Protein AF-A0A7C7ULC5-F1 (afdb_monomer_lite)

pLDDT: mean 82.66, std 16.76, range [47.84, 98.31]

Sequence (103 aa):
MPTTQISLIREHTETIKPPRALWVTFELGRPLGVPNDAMFQTRVLLAALKLLEAPSGPLIDDFPEDVPAAAEGISALACPLKLACEEAKPVMWKSYVKHSNER

Secondary structure (DSSP, 8-state):
----EEES-HHHHHHH--SEEEE--PPTT-TT-STT-HHHHHHHHHHHHHGGG-SS--EEEE--PPPP-PPS----------------PPPTTTTHHHHSS-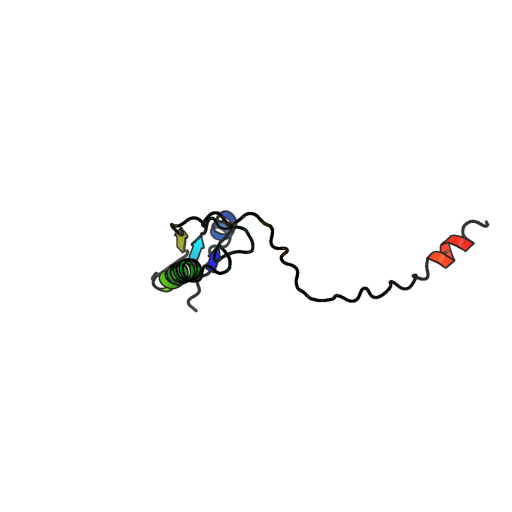-

Structure (mmCIF, N/CA/C/O backbone):
data_AF-A0A7C7ULC5-F1
#
_entry.id   AF-A0A7C7ULC5-F1
#
loop_
_atom_site.group_PDB
_atom_site.id
_atom_site.type_symbol
_atom_site.label_atom_id
_atom_site.label_alt_id
_atom_site.label_comp_id
_atom_site.label_asym_id
_atom_site.label_entity_id
_atom_site.label_seq_id
_atom_site.pdbx_PDB_ins_code
_atom_site.Cartn_x
_atom_site.Cartn_y
_atom_site.Cartn_z
_atom_site.occupancy
_atom_site.B_iso_or_equiv
_atom_site.auth_seq_id
_atom_site.auth_comp_id
_atom_site.auth_asym_id
_atom_site.auth_atom_id
_atom_site.pdbx_PDB_model_num
ATOM 1 N N . MET A 1 1 ? -2.431 13.247 10.964 1.00 60.66 1 MET A N 1
ATOM 2 C CA . MET A 1 1 ? -1.915 13.280 9.578 1.00 60.66 1 MET A CA 1
ATOM 3 C C . MET A 1 1 ? -2.485 12.071 8.845 1.00 60.66 1 MET A C 1
ATOM 5 O O . MET A 1 1 ? -2.357 10.983 9.399 1.00 60.66 1 MET A O 1
ATOM 9 N N . PRO A 1 2 ? -3.196 12.222 7.712 1.00 79.06 2 PRO A N 1
ATOM 10 C CA . PRO A 1 2 ? -3.739 11.077 6.987 1.00 79.06 2 PRO A CA 1
ATOM 11 C C . PRO A 1 2 ? -2.613 10.333 6.261 1.00 79.06 2 PRO A C 1
ATOM 13 O O . PRO A 1 2 ? -1.855 10.938 5.509 1.00 79.06 2 PRO A O 1
ATOM 16 N N . THR A 1 3 ? -2.484 9.034 6.517 1.00 92.50 3 THR A N 1
ATOM 17 C CA . THR A 1 3 ? -1.488 8.159 5.889 1.00 92.50 3 THR A CA 1
ATOM 18 C C . THR A 1 3 ? -2.149 6.861 5.436 1.00 92.50 3 THR A C 1
ATOM 20 O O . THR A 1 3 ? -3.165 6.438 5.997 1.00 92.50 3 THR A O 1
ATOM 23 N N . THR A 1 4 ? -1.565 6.256 4.407 1.00 96.88 4 THR A N 1
ATOM 24 C CA . THR A 1 4 ? -1.898 4.937 3.863 1.00 96.88 4 THR A CA 1
ATOM 25 C C . THR A 1 4 ? -0.585 4.207 3.588 1.00 96.88 4 THR A C 1
ATOM 27 O O . THR A 1 4 ? 0.425 4.859 3.307 1.00 96.88 4 THR A O 1
ATOM 30 N N . GLN A 1 5 ? -0.571 2.881 3.699 1.00 95.88 5 GLN A N 1
ATOM 31 C CA . GLN A 1 5 ? 0.582 2.058 3.330 1.00 95.88 5 GLN A CA 1
ATOM 32 C C . GLN A 1 5 ? 0.163 0.916 2.409 1.00 95.88 5 GLN A C 1
ATOM 34 O O . GLN A 1 5 ? -0.969 0.445 2.473 1.00 95.88 5 GLN A O 1
ATOM 39 N N . ILE A 1 6 ? 1.093 0.435 1.592 1.00 97.88 6 ILE A N 1
ATOM 40 C CA . ILE A 1 6 ? 0.916 -0.809 0.843 1.00 97.88 6 ILE A CA 1
ATOM 41 C C . ILE A 1 6 ? 1.566 -1.923 1.655 1.00 97.88 6 ILE A C 1
ATOM 43 O O . ILE A 1 6 ? 2.717 -1.793 2.075 1.00 97.88 6 ILE A O 1
ATOM 47 N N . SER A 1 7 ? 0.826 -2.999 1.891 1.00 97.25 7 SER A N 1
ATOM 48 C CA . SER A 1 7 ? 1.271 -4.133 2.680 1.00 97.25 7 SER A CA 1
ATOM 49 C C . SER A 1 7 ? 1.449 -5.388 1.843 1.00 97.25 7 SER A C 1
ATOM 51 O O . SER A 1 7 ? 0.538 -5.823 1.147 1.00 97.25 7 SER A O 1
ATOM 53 N N . LEU A 1 8 ? 2.619 -5.999 2.001 1.00 96.50 8 LEU A N 1
ATOM 54 C CA . LEU A 1 8 ? 3.009 -7.244 1.343 1.00 96.50 8 LEU A CA 1
ATOM 55 C C . LEU A 1 8 ? 2.798 -8.479 2.236 1.00 96.50 8 LEU A C 1
ATOM 57 O O . LEU A 1 8 ? 2.897 -9.602 1.762 1.00 96.50 8 LEU A O 1
ATOM 61 N N . ILE A 1 9 ? 2.556 -8.284 3.540 1.00 96.38 9 ILE A N 1
ATOM 62 C CA . ILE A 1 9 ? 2.370 -9.368 4.518 1.00 96.38 9 ILE A CA 1
ATOM 63 C C . ILE A 1 9 ? 1.170 -9.005 5.396 1.00 96.38 9 ILE A C 1
ATOM 65 O O . ILE A 1 9 ? 1.227 -8.056 6.192 1.00 96.38 9 ILE A O 1
ATOM 69 N N . ARG A 1 10 ? 0.066 -9.744 5.244 1.00 96.00 10 ARG A N 1
ATOM 70 C CA . ARG A 1 10 ? -1.207 -9.429 5.910 1.00 96.00 10 ARG A CA 1
ATOM 71 C C . ARG A 1 10 ? -1.071 -9.499 7.424 1.00 96.00 10 ARG A C 1
ATOM 73 O O . ARG A 1 10 ? -1.445 -8.559 8.117 1.00 96.00 10 ARG A O 1
ATOM 80 N N . GLU A 1 11 ? -0.452 -10.558 7.920 1.00 97.31 11 GLU A N 1
ATO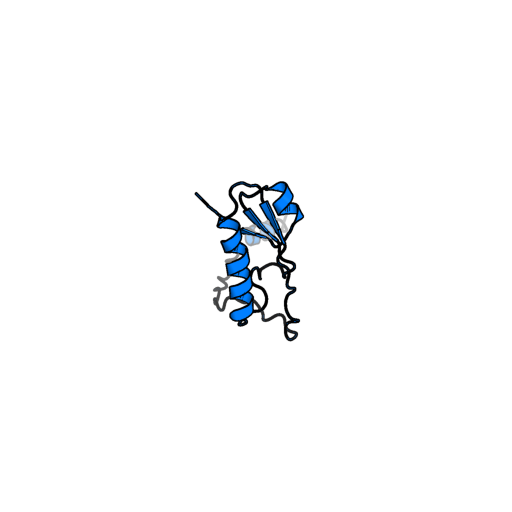M 81 C CA . GLU A 1 11 ? -0.340 -10.906 9.335 1.00 97.31 11 GLU A CA 1
ATOM 82 C C . GLU A 1 11 ? 0.379 -9.804 10.130 1.00 97.31 11 GLU A C 1
ATOM 84 O O . GLU A 1 11 ? -0.038 -9.408 11.224 1.00 97.31 11 GLU A O 1
ATOM 89 N N . HIS A 1 12 ? 1.439 -9.231 9.547 1.00 96.56 12 HIS A N 1
ATOM 90 C CA . HIS A 1 12 ? 2.136 -8.085 10.135 1.00 96.56 12 HIS A CA 1
ATOM 91 C C . HIS A 1 12 ? 1.238 -6.848 10.196 1.00 96.56 12 HIS A C 1
ATOM 93 O O . HIS A 1 12 ? 1.291 -6.084 11.155 1.00 96.56 12 HIS A O 1
ATOM 99 N N . THR A 1 13 ? 0.384 -6.655 9.196 1.00 96.88 13 THR A N 1
ATOM 100 C CA . THR A 1 13 ? -0.513 -5.494 9.100 1.00 96.88 13 THR A CA 1
ATOM 101 C C . THR A 1 13 ? -1.627 -5.569 10.124 1.00 96.88 13 THR A C 1
ATOM 103 O O . THR A 1 13 ? -1.905 -4.580 10.798 1.00 96.88 13 THR A O 1
ATOM 106 N N . GLU A 1 14 ? -2.218 -6.749 10.284 1.00 96.88 14 GLU A N 1
ATOM 107 C CA . GLU A 1 14 ? -3.228 -7.029 11.305 1.00 96.88 14 GLU A CA 1
ATOM 108 C C . GLU A 1 14 ? -2.673 -6.826 12.719 1.00 96.88 14 GLU A C 1
ATOM 110 O O . GLU A 1 14 ? -3.374 -6.322 13.600 1.00 96.88 14 GLU A O 1
ATOM 115 N N . THR A 1 15 ? -1.394 -7.154 12.925 1.00 97.81 15 THR A N 1
ATOM 116 C CA . THR A 1 15 ? -0.700 -6.949 14.203 1.00 97.81 15 THR A CA 1
ATOM 117 C C . THR A 1 15 ? -0.381 -5.471 14.456 1.00 97.81 15 THR A C 1
ATOM 119 O O . THR A 1 15 ? -0.654 -4.959 15.541 1.00 97.81 15 THR A O 1
ATOM 122 N N . ILE A 1 16 ? 0.176 -4.769 13.461 1.00 96.31 16 ILE A N 1
ATOM 123 C CA . ILE A 1 16 ? 0.608 -3.363 13.572 1.00 96.31 16 ILE A CA 1
ATOM 124 C C . ILE A 1 16 ? -0.586 -2.403 13.632 1.00 96.31 16 ILE A C 1
ATOM 126 O O . ILE A 1 16 ? -0.491 -1.355 14.269 1.00 96.31 16 ILE A O 1
ATOM 130 N N . LYS A 1 17 ? -1.708 -2.752 12.986 1.00 94.81 17 LYS A N 1
ATOM 131 C CA . LYS A 1 17 ? -2.931 -1.934 12.902 1.00 94.81 17 LYS A CA 1
ATOM 132 C C . LYS A 1 17 ? -2.644 -0.503 12.425 1.00 94.81 17 LYS A C 1
ATOM 134 O O . LYS A 1 17 ? -2.956 0.460 13.131 1.00 94.81 17 LYS A O 1
ATOM 139 N N . PRO A 1 18 ? -2.035 -0.335 11.235 1.00 94.94 18 PRO A N 1
ATOM 140 C CA . PRO A 1 18 ? -1.817 0.989 10.662 1.00 94.94 18 PRO A CA 1
ATOM 141 C C . PRO A 1 18 ? -3.161 1.714 10.472 1.00 94.94 18 PRO A C 1
ATOM 143 O O . PRO A 1 18 ? -4.198 1.057 10.355 1.00 94.94 18 PRO A O 1
ATOM 146 N N . PRO A 1 19 ? -3.169 3.056 10.362 1.00 95.50 19 PRO A N 1
ATOM 147 C CA . PRO A 1 19 ? -4.404 3.800 10.130 1.00 95.50 19 PRO A CA 1
ATOM 148 C C . PRO A 1 19 ? -5.206 3.263 8.937 1.00 95.50 19 PRO A C 1
ATOM 150 O O . PRO A 1 19 ? -6.411 3.069 9.060 1.00 95.50 19 PRO A O 1
ATOM 153 N N . ARG A 1 20 ? -4.524 2.997 7.815 1.00 97.25 20 ARG A N 1
ATOM 154 C CA . ARG A 1 20 ? -5.050 2.428 6.566 1.00 97.25 20 ARG A CA 1
ATOM 155 C C . ARG A 1 20 ? -3.953 1.626 5.870 1.00 97.25 20 ARG A C 1
ATOM 157 O O . ARG A 1 20 ? -2.807 2.084 5.830 1.00 97.25 20 ARG A O 1
ATOM 164 N N . ALA A 1 21 ? -4.298 0.480 5.301 1.00 97.81 21 ALA A N 1
ATOM 165 C CA . ALA A 1 21 ? -3.397 -0.323 4.492 1.00 97.81 21 ALA A CA 1
ATOM 166 C C . ALA A 1 21 ? -4.120 -0.975 3.312 1.00 97.81 21 ALA A C 1
ATOM 168 O O . ALA A 1 21 ? -5.222 -1.491 3.469 1.00 97.81 21 ALA A O 1
ATOM 169 N N . LEU A 1 22 ? -3.459 -0.982 2.157 1.00 98.31 22 LEU A N 1
ATOM 170 C CA . LEU A 1 22 ? -3.838 -1.803 1.014 1.00 98.31 22 LEU A CA 1
ATOM 171 C C . LEU A 1 22 ? -2.990 -3.075 1.046 1.00 98.31 22 LEU A C 1
ATOM 173 O O . LEU A 1 22 ? -1.769 -2.990 0.917 1.00 98.31 22 LEU A O 1
ATOM 177 N N . TRP A 1 23 ? -3.604 -4.235 1.241 1.00 98.19 23 TRP A N 1
ATOM 178 C CA . TRP A 1 23 ? -2.931 -5.522 1.133 1.00 98.19 23 TRP A CA 1
ATOM 179 C C . TRP A 1 23 ? -2.847 -5.967 -0.330 1.00 98.19 23 TRP A C 1
ATOM 181 O O . TRP A 1 23 ? -3.812 -5.841 -1.082 1.00 98.19 23 TRP A O 1
ATOM 191 N N . VAL A 1 24 ? -1.686 -6.483 -0.731 1.00 97.38 24 VAL A N 1
ATOM 192 C CA . VAL A 1 24 ? -1.411 -6.958 -2.092 1.00 97.38 24 VAL A CA 1
ATOM 193 C C . VAL A 1 24 ? -0.801 -8.363 -2.068 1.00 97.38 24 VAL A C 1
ATOM 195 O O . VAL A 1 24 ? -0.088 -8.717 -1.130 1.00 97.38 24 VAL A O 1
ATOM 198 N N . THR A 1 25 ? -1.014 -9.142 -3.130 1.00 94.62 25 THR A N 1
ATOM 199 C CA . THR A 1 25 ? -0.468 -10.505 -3.314 1.00 94.62 25 THR A CA 1
ATOM 200 C C . THR A 1 25 ? 0.946 -10.521 -3.916 1.00 94.62 25 THR A C 1
ATOM 202 O O . THR A 1 25 ? 1.416 -11.540 -4.419 1.00 94.62 25 THR A O 1
ATOM 205 N N . PHE A 1 26 ? 1.631 -9.375 -3.919 1.00 92.94 26 PHE A N 1
ATOM 206 C CA . PHE A 1 26 ? 2.834 -9.153 -4.721 1.00 92.94 26 PHE A CA 1
ATOM 207 C C . PHE A 1 26 ? 4.099 -9.700 -4.050 1.00 92.94 26 PHE A C 1
ATOM 209 O O . PHE A 1 26 ? 4.161 -9.879 -2.833 1.00 92.94 26 PHE A O 1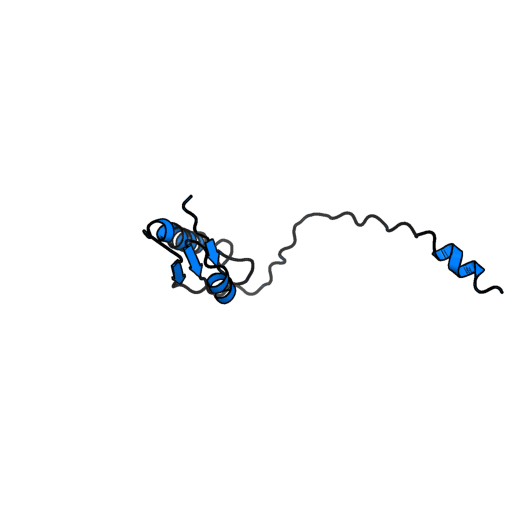
ATOM 216 N N . GLU A 1 27 ? 5.157 -9.890 -4.842 1.00 88.25 27 GLU A N 1
ATOM 217 C CA . GLU A 1 27 ? 6.467 -10.286 -4.324 1.00 88.25 27 GLU A CA 1
ATOM 218 C C . GLU A 1 27 ? 7.053 -9.246 -3.357 1.00 88.25 27 GLU A C 1
ATOM 220 O O . GLU A 1 27 ? 6.970 -8.027 -3.564 1.00 88.25 27 GLU A O 1
ATOM 225 N N . LEU A 1 28 ? 7.743 -9.735 -2.322 1.00 89.19 28 LEU A N 1
ATOM 226 C CA . LEU A 1 28 ? 8.478 -8.876 -1.401 1.00 89.19 28 LEU A CA 1
ATOM 227 C C . LEU A 1 28 ? 9.502 -8.010 -2.147 1.00 89.19 28 LEU A C 1
ATOM 229 O O . LEU A 1 28 ? 10.253 -8.480 -2.997 1.00 89.19 28 LEU A O 1
ATOM 233 N N . GLY A 1 29 ? 9.530 -6.719 -1.808 1.00 88.00 29 GLY A N 1
ATOM 234 C CA . GLY A 1 29 ? 10.372 -5.727 -2.484 1.00 88.00 29 GLY A CA 1
ATOM 235 C C . GLY A 1 29 ? 9.756 -5.125 -3.753 1.00 88.00 29 GLY A C 1
ATOM 236 O O . GLY A 1 29 ? 10.341 -4.203 -4.318 1.00 88.00 29 GLY A O 1
ATOM 237 N N . ARG A 1 30 ? 8.566 -5.575 -4.178 1.00 89.62 30 ARG A N 1
ATOM 238 C CA . ARG A 1 30 ? 7.834 -5.035 -5.336 1.00 89.62 30 ARG A CA 1
ATOM 239 C C . ARG A 1 30 ? 6.404 -4.615 -4.968 1.00 89.62 30 ARG A C 1
ATOM 241 O O . ARG A 1 30 ? 5.444 -5.136 -5.533 1.00 89.62 30 ARG A O 1
ATOM 248 N N . PRO A 1 31 ? 6.222 -3.624 -4.074 1.00 93.44 31 PRO A N 1
ATOM 249 C CA . PRO A 1 31 ? 4.892 -3.224 -3.606 1.00 93.44 31 PRO A CA 1
ATOM 250 C C . PRO A 1 31 ? 3.980 -2.636 -4.692 1.00 93.44 31 PRO A C 1
ATOM 252 O O . PRO A 1 31 ? 2.798 -2.448 -4.442 1.00 93.44 31 PRO A O 1
ATOM 255 N N . LEU A 1 32 ? 4.496 -2.357 -5.892 1.00 95.31 32 LEU A N 1
ATOM 256 C CA . LEU A 1 32 ? 3.716 -1.857 -7.028 1.00 95.31 32 LEU A CA 1
ATOM 257 C C . LEU A 1 32 ? 3.573 -2.880 -8.174 1.00 95.31 32 LEU A C 1
ATOM 259 O O . LEU A 1 32 ? 3.104 -2.515 -9.247 1.00 95.31 32 LEU A O 1
ATOM 263 N N . GLY A 1 33 ? 3.975 -4.140 -7.976 1.00 91.50 33 GLY A N 1
ATOM 264 C CA . GLY A 1 33 ? 3.897 -5.191 -8.998 1.00 91.50 33 GLY A CA 1
ATOM 265 C C . GLY A 1 33 ? 5.071 -5.197 -9.987 1.00 91.50 33 GLY A C 1
ATOM 266 O O . GLY A 1 33 ? 6.219 -4.931 -9.614 1.00 91.50 33 GLY A O 1
ATOM 267 N N . VAL A 1 34 ? 4.796 -5.549 -11.251 1.00 88.12 34 VAL A N 1
ATOM 268 C CA . VAL A 1 34 ? 5.823 -5.733 -12.297 1.00 88.12 34 VAL A CA 1
ATOM 269 C C . VAL A 1 34 ? 6.525 -4.403 -12.622 1.00 88.12 34 VAL A C 1
ATOM 271 O O . VAL A 1 34 ? 5.871 -3.360 -12.743 1.00 88.12 34 VAL A O 1
ATOM 274 N N . PRO A 1 35 ? 7.860 -4.398 -12.801 1.00 86.19 35 PRO A N 1
ATOM 275 C CA . PRO A 1 35 ? 8.573 -3.242 -13.335 1.00 86.19 35 PRO A CA 1
ATOM 276 C C . PRO A 1 35 ? 8.042 -2.798 -14.697 1.00 86.19 35 PRO A C 1
ATOM 278 O O . PRO A 1 35 ? 7.652 -3.621 -15.518 1.00 86.19 35 PRO A O 1
ATOM 281 N N . ASN A 1 36 ? 8.123 -1.497 -14.971 1.00 88.31 36 ASN A N 1
ATOM 282 C CA . ASN A 1 36 ? 7.765 -0.887 -16.257 1.00 88.31 36 ASN A CA 1
ATOM 283 C C . ASN A 1 36 ? 6.293 -1.036 -16.695 1.00 88.31 36 ASN A C 1
ATOM 285 O O . ASN A 1 36 ? 5.949 -0.568 -17.777 1.00 88.31 36 ASN A O 1
ATOM 289 N N . ASP A 1 37 ? 5.409 -1.588 -15.861 1.00 92.56 37 ASP A N 1
ATOM 290 C CA . ASP A 1 37 ? 3.961 -1.542 -16.087 1.00 92.56 37 ASP A CA 1
ATOM 291 C C . ASP A 1 37 ? 3.345 -0.322 -15.385 1.00 92.56 37 ASP A C 1
ATOM 293 O O . ASP A 1 37 ? 2.765 -0.403 -14.301 1.00 92.56 37 ASP A O 1
ATOM 297 N N . ALA A 1 38 ? 3.497 0.850 -16.005 1.00 95.50 38 ALA A N 1
ATOM 298 C CA . ALA A 1 38 ? 3.012 2.113 -15.446 1.00 95.50 38 ALA A CA 1
ATOM 299 C C . ALA A 1 38 ? 1.490 2.120 -15.216 1.00 95.50 38 ALA A C 1
ATOM 301 O O . ALA A 1 38 ? 1.005 2.757 -14.278 1.00 95.50 38 ALA A O 1
ATOM 302 N N . MET A 1 39 ? 0.731 1.407 -16.053 1.00 96.12 39 MET A N 1
ATOM 303 C CA . MET A 1 39 ? -0.723 1.333 -15.937 1.00 96.12 39 MET A CA 1
ATOM 304 C C . MET A 1 39 ? -1.133 0.518 -14.712 1.00 96.12 39 MET A C 1
ATOM 306 O O 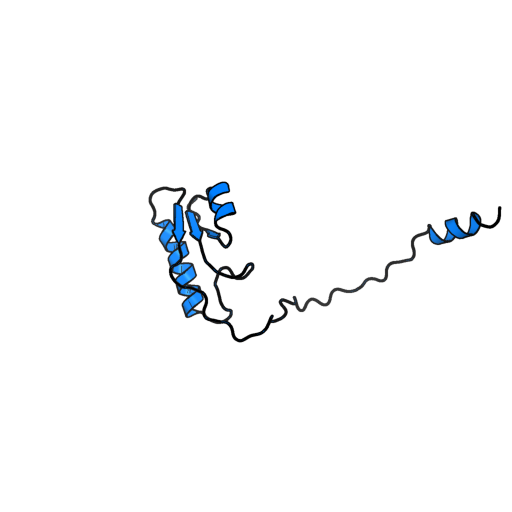. MET A 1 39 ? -2.004 0.961 -13.963 1.00 96.12 39 MET A O 1
ATOM 310 N N . PHE A 1 40 ? -0.509 -0.640 -14.484 1.00 95.25 40 PHE A N 1
ATOM 311 C CA . PHE A 1 40 ? -0.737 -1.448 -13.286 1.00 95.25 40 PHE A CA 1
ATOM 312 C C . PHE A 1 40 ? -0.310 -0.699 -12.019 1.00 95.25 40 PHE A C 1
ATOM 314 O O . PHE A 1 40 ? -1.107 -0.538 -11.096 1.00 95.25 40 PHE A O 1
ATOM 321 N N . GLN A 1 41 ? 0.902 -0.138 -12.010 1.00 96.31 41 GLN A N 1
ATOM 322 C CA . GLN A 1 41 ? 1.435 0.617 -10.869 1.00 96.31 41 GLN A CA 1
ATOM 323 C C . GLN A 1 41 ? 0.534 1.804 -10.497 1.00 96.31 41 GLN A C 1
ATOM 325 O O . GLN A 1 41 ? 0.298 2.070 -9.319 1.00 96.31 41 GLN A O 1
ATOM 330 N N . THR A 1 42 ? -0.030 2.487 -11.498 1.00 97.62 42 THR A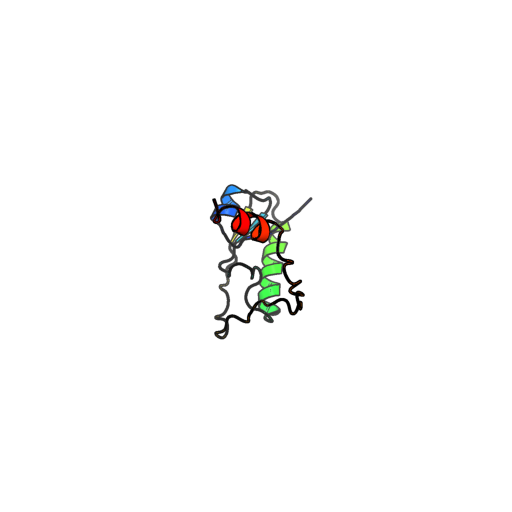 N 1
ATOM 331 C CA . THR A 1 42 ? -0.993 3.575 -11.282 1.00 97.62 42 THR A CA 1
ATOM 332 C C . THR A 1 42 ? -2.275 3.073 -10.619 1.00 97.62 42 THR A C 1
ATOM 334 O O . THR A 1 42 ? -2.766 3.724 -9.699 1.00 97.62 42 THR A O 1
ATOM 337 N N . ARG A 1 43 ? -2.809 1.911 -11.019 1.00 97.75 43 ARG A N 1
ATOM 338 C CA . ARG A 1 43 ? -3.995 1.322 -10.370 1.00 97.75 43 ARG A CA 1
ATOM 339 C C . ARG A 1 43 ? -3.730 0.972 -8.907 1.00 97.75 43 ARG A C 1
ATOM 341 O O . ARG A 1 43 ? -4.563 1.293 -8.062 1.00 97.75 43 ARG A O 1
ATOM 348 N N . VAL A 1 44 ? -2.557 0.417 -8.597 1.00 97.75 44 VAL A N 1
ATOM 349 C CA . VAL A 1 44 ? -2.137 0.142 -7.210 1.00 97.75 44 VAL A CA 1
ATOM 350 C C . VAL A 1 44 ? -2.084 1.431 -6.386 1.00 97.75 44 VAL A C 1
ATOM 352 O O . VAL A 1 44 ? -2.647 1.499 -5.293 1.00 97.75 44 VAL A O 1
ATOM 355 N N . LEU A 1 45 ? -1.450 2.482 -6.916 1.00 97.94 45 LEU A N 1
ATOM 356 C CA . LEU A 1 45 ? -1.350 3.775 -6.233 1.00 97.94 45 LEU A CA 1
ATOM 357 C C . LEU A 1 45 ? -2.723 4.411 -6.001 1.00 97.94 45 LEU A C 1
ATOM 359 O O . LEU A 1 45 ? -2.992 4.890 -4.902 1.00 97.94 45 LEU A O 1
ATOM 363 N N . LEU A 1 46 ? -3.600 4.398 -7.007 1.00 98.25 46 LEU A N 1
ATOM 364 C CA . LEU A 1 46 ? -4.953 4.935 -6.879 1.00 98.25 46 LEU A CA 1
ATOM 365 C C . LEU A 1 46 ? -5.771 4.160 -5.843 1.00 98.25 46 LEU A C 1
ATOM 367 O O . LEU A 1 46 ? -6.453 4.788 -5.037 1.00 98.25 46 LEU A O 1
ATOM 371 N N . ALA A 1 47 ? -5.665 2.830 -5.806 1.00 98.31 47 ALA A N 1
ATOM 372 C CA . ALA A 1 47 ? -6.310 2.016 -4.778 1.00 98.31 47 ALA A CA 1
ATOM 373 C C . ALA A 1 47 ? -5.809 2.383 -3.370 1.00 98.31 47 ALA A C 1
ATOM 375 O O . ALA A 1 47 ? -6.613 2.630 -2.473 1.00 98.31 47 ALA A O 1
ATOM 376 N N . ALA A 1 48 ? -4.492 2.520 -3.186 1.00 97.75 48 ALA A N 1
ATOM 377 C CA . ALA A 1 48 ? -3.910 2.885 -1.895 1.00 97.75 48 ALA A CA 1
ATOM 378 C C . ALA A 1 48 ? -4.316 4.299 -1.448 1.00 97.75 48 ALA A C 1
ATOM 380 O O . ALA A 1 48 ? -4.631 4.511 -0.273 1.00 97.75 48 ALA A O 1
ATOM 381 N N . LEU A 1 49 ? -4.323 5.265 -2.374 1.00 97.31 49 LEU A N 1
ATOM 382 C CA . LEU A 1 49 ? -4.719 6.651 -2.110 1.00 97.31 49 LEU A CA 1
ATOM 383 C C . LEU A 1 49 ? -6.219 6.788 -1.846 1.00 97.31 49 LEU A C 1
ATOM 385 O O . LEU A 1 49 ? -6.595 7.587 -0.994 1.00 97.31 49 LEU A O 1
ATOM 389 N N . LYS A 1 50 ? -7.068 5.986 -2.496 1.00 97.69 50 LYS A N 1
ATOM 390 C CA . LYS A 1 50 ? -8.515 5.960 -2.244 1.00 97.69 50 LYS A CA 1
ATOM 391 C C . LYS A 1 50 ? -8.842 5.620 -0.790 1.00 97.69 50 LYS A C 1
ATOM 393 O O . LYS A 1 50 ? -9.791 6.162 -0.235 1.00 97.69 50 LYS A O 1
ATOM 398 N N . LEU A 1 51 ? -8.012 4.813 -0.121 1.00 97.38 51 LEU A N 1
ATOM 399 C CA . LEU A 1 51 ? -8.175 4.547 1.313 1.00 97.38 51 LEU A CA 1
ATOM 400 C C . LEU A 1 51 ? -8.145 5.829 2.150 1.00 97.38 51 LEU A C 1
ATOM 402 O O . LEU A 1 51 ? -8.716 5.860 3.239 1.00 97.38 51 LEU A O 1
ATOM 406 N N . LEU A 1 52 ? -7.515 6.907 1.669 1.00 96.00 52 LEU A N 1
ATOM 407 C CA . LEU A 1 52 ? -7.487 8.178 2.386 1.00 96.00 52 LEU A CA 1
ATOM 408 C C . LEU A 1 52 ? -8.881 8.802 2.571 1.00 96.00 52 LEU A C 1
ATOM 410 O O . LEU A 1 52 ? -9.051 9.586 3.504 1.00 96.00 52 LEU A O 1
ATOM 414 N N . GLU A 1 53 ? -9.859 8.409 1.752 1.00 95.38 53 GLU A N 1
ATOM 415 C CA . GLU A 1 53 ? -11.260 8.838 1.830 1.00 95.38 53 GLU A CA 1
ATOM 416 C C . GLU A 1 53 ? -12.039 8.150 2.964 1.00 95.38 53 GLU A C 1
ATOM 418 O O . GLU A 1 53 ? -13.110 8.619 3.348 1.00 95.38 53 GLU A O 1
ATOM 423 N N . ALA A 1 54 ? -11.514 7.057 3.534 1.00 94.19 54 ALA A N 1
ATOM 424 C CA . ALA A 1 54 ? -12.160 6.373 4.648 1.00 94.19 54 ALA A CA 1
ATOM 425 C C . ALA A 1 54 ? -12.233 7.290 5.892 1.00 94.19 54 ALA A C 1
ATOM 427 O O . ALA A 1 54 ? -11.208 7.854 6.299 1.00 94.19 54 ALA A O 1
ATOM 428 N N . PRO A 1 55 ? -13.412 7.427 6.535 1.00 91.38 55 PRO A N 1
ATOM 429 C CA . PRO A 1 55 ? -13.616 8.370 7.638 1.00 91.38 55 PRO A CA 1
ATOM 430 C C . PRO A 1 55 ? -12.935 7.934 8.945 1.00 91.38 55 PRO A C 1
ATOM 432 O O . PRO A 1 55 ? -12.690 8.762 9.822 1.00 91.38 55 PRO A O 1
ATOM 435 N N . SER A 1 56 ? -12.634 6.643 9.092 1.00 89.81 56 SER A N 1
ATOM 436 C CA . SER A 1 56 ? -11.998 6.056 10.271 1.00 89.81 56 SER A CA 1
ATOM 437 C C . SER A 1 56 ? -11.206 4.792 9.907 1.00 89.81 56 SER A C 1
ATOM 439 O O . SER A 1 56 ? -11.313 4.268 8.799 1.00 89.81 56 SER A O 1
ATOM 441 N N . GLY A 1 57 ? -10.374 4.330 10.841 1.00 87.06 57 GLY A N 1
ATOM 442 C CA . GLY A 1 57 ? -9.560 3.116 10.736 1.00 87.06 57 GLY A CA 1
ATOM 443 C C . GLY A 1 57 ? -9.225 2.575 12.133 1.00 87.06 57 GLY A C 1
ATOM 444 O O . GLY A 1 57 ? -9.568 3.240 13.118 1.00 87.06 57 GLY A O 1
ATOM 445 N N . PRO A 1 58 ? -8.580 1.399 12.268 1.00 92.50 58 PRO A N 1
ATOM 446 C CA . PRO A 1 58 ? -7.764 0.699 11.267 1.00 92.50 58 PRO A CA 1
ATOM 447 C C . PRO A 1 58 ? -8.571 0.099 10.117 1.00 92.50 58 PRO A C 1
ATOM 449 O O . PRO A 1 58 ? -9.598 -0.534 10.346 1.00 92.50 58 PRO A O 1
ATOM 452 N N . LEU A 1 59 ? -8.082 0.278 8.893 1.00 95.56 59 LEU A N 1
ATOM 453 C CA . LEU A 1 59 ? -8.659 -0.320 7.691 1.00 95.56 59 LEU A CA 1
ATOM 454 C C . LEU A 1 59 ? -7.580 -1.100 6.944 1.00 95.56 59 LEU A C 1
ATOM 456 O O . LEU A 1 59 ? -6.512 -0.556 6.664 1.00 95.56 59 LEU A O 1
ATOM 460 N N . ILE A 1 60 ? -7.878 -2.351 6.614 1.00 97.38 60 ILE A N 1
ATOM 461 C CA . ILE A 1 60 ? -7.103 -3.160 5.677 1.00 97.38 60 ILE A CA 1
ATOM 462 C C . ILE A 1 60 ? -8.056 -3.494 4.536 1.00 97.38 60 ILE A C 1
ATOM 464 O O . ILE A 1 60 ? -9.113 -4.067 4.790 1.00 97.38 60 ILE A O 1
ATOM 468 N N . ASP A 1 61 ? -7.704 -3.085 3.324 1.00 97.81 61 ASP A N 1
ATOM 469 C CA . ASP A 1 61 ? -8.460 -3.389 2.109 1.00 97.81 61 ASP A CA 1
ATOM 470 C C . ASP A 1 61 ? -7.597 -4.209 1.153 1.00 97.81 61 ASP A C 1
ATOM 472 O O . ASP A 1 61 ? -6.368 -4.097 1.178 1.00 97.81 61 ASP A O 1
ATOM 476 N N . ASP A 1 62 ? -8.229 -5.014 0.310 1.00 98.06 62 ASP A N 1
ATOM 477 C CA . ASP A 1 62 ? -7.540 -5.963 -0.560 1.00 98.06 62 ASP A CA 1
ATOM 478 C C . ASP A 1 62 ? -7.451 -5.413 -1.982 1.00 98.06 62 ASP A C 1
ATOM 480 O O . ASP A 1 62 ? -8.449 -5.011 -2.584 1.00 98.06 62 ASP A O 1
ATOM 484 N N . PHE A 1 63 ? -6.248 -5.410 -2.555 1.00 97.88 63 PHE A N 1
ATOM 485 C CA . PHE A 1 63 ? -6.095 -5.093 -3.966 1.00 97.88 63 PHE A CA 1
ATOM 486 C C . PHE A 1 63 ? -6.623 -6.259 -4.823 1.00 97.88 63 PHE A C 1
ATOM 488 O O . PHE A 1 63 ? -6.203 -7.396 -4.613 1.00 97.88 63 PHE A O 1
ATOM 495 N N . PRO A 1 64 ? -7.533 -6.010 -5.783 1.00 95.38 64 PRO A N 1
ATOM 496 C CA . PRO A 1 64 ? -8.288 -7.077 -6.441 1.00 95.38 64 PRO A CA 1
ATOM 497 C C . PRO A 1 64 ? -7.557 -7.755 -7.608 1.00 95.38 64 PRO A C 1
ATOM 499 O O . PRO A 1 64 ? -8.030 -8.779 -8.095 1.00 95.38 64 PRO A O 1
ATOM 502 N N . GLU A 1 65 ? -6.465 -7.171 -8.109 1.00 92.88 65 GLU A N 1
ATOM 503 C CA . GLU A 1 65 ? -5.719 -7.709 -9.250 1.00 92.88 65 GLU A CA 1
ATOM 504 C C . GLU A 1 65 ? -4.444 -8.415 -8.776 1.00 92.88 65 GLU A C 1
ATOM 506 O O . GLU A 1 65 ? -3.662 -7.854 -8.006 1.00 92.88 65 GLU A O 1
ATOM 511 N N . ASP A 1 66 ? -4.189 -9.610 -9.302 1.00 88.38 66 ASP A N 1
ATOM 512 C CA . ASP A 1 66 ? -2.892 -10.267 -9.158 1.00 88.38 66 ASP A CA 1
ATOM 513 C C . ASP A 1 66 ? -1.849 -9.663 -10.105 1.00 88.38 66 ASP A C 1
ATOM 515 O O . ASP A 1 66 ? -2.163 -9.050 -11.131 1.00 88.38 66 ASP A O 1
ATOM 519 N N . VAL A 1 67 ? -0.573 -9.856 -9.768 1.00 83.94 67 VAL A N 1
ATOM 520 C CA . VAL A 1 67 ? 0.537 -9.422 -10.619 1.00 83.94 67 VAL A CA 1
ATOM 521 C C . VAL A 1 67 ? 0.522 -10.235 -11.922 1.00 83.94 67 VAL A C 1
ATOM 523 O O . VAL A 1 67 ? 0.498 -11.467 -11.863 1.00 83.94 67 VAL A O 1
ATOM 526 N N . PRO A 1 68 ? 0.592 -9.591 -13.103 1.00 78.62 68 PRO A N 1
ATOM 527 C CA . PRO A 1 68 ? 0.814 -10.298 -14.359 1.00 78.62 68 PRO A CA 1
ATOM 528 C C . PRO A 1 68 ? 2.067 -11.175 -14.263 1.00 78.62 68 PRO A C 1
ATOM 530 O O . PRO A 1 68 ? 3.078 -10.732 -13.716 1.00 78.62 68 PRO A O 1
ATOM 533 N N . ALA A 1 69 ? 2.029 -12.395 -14.807 1.00 68.56 69 ALA A N 1
ATOM 534 C CA . ALA A 1 69 ? 3.196 -13.274 -14.822 1.00 68.56 69 ALA A CA 1
ATOM 535 C C . ALA A 1 69 ? 4.386 -12.541 -15.464 1.00 68.56 69 ALA A C 1
ATOM 537 O O . ALA A 1 69 ? 4.367 -12.219 -16.655 1.00 68.56 69 ALA A O 1
ATOM 538 N N . ALA A 1 70 ? 5.400 -12.222 -14.658 1.00 60.84 70 ALA A N 1
ATOM 539 C CA . ALA A 1 70 ? 6.603 -11.579 -15.154 1.00 60.84 70 ALA A CA 1
ATOM 540 C C . ALA A 1 70 ? 7.322 -12.539 -16.111 1.00 60.84 70 ALA A C 1
ATOM 542 O O . ALA A 1 70 ? 7.390 -13.742 -15.856 1.00 60.84 70 ALA A O 1
ATOM 543 N N . ALA A 1 71 ? 7.875 -12.009 -17.205 1.00 53.44 71 ALA A N 1
ATOM 544 C CA . ALA A 1 71 ? 8.804 -12.768 -18.033 1.00 53.44 71 ALA A CA 1
ATOM 545 C C . ALA A 1 71 ? 9.942 -13.280 -17.138 1.00 53.44 71 ALA A C 1
ATOM 547 O O . ALA A 1 71 ? 10.541 -12.496 -16.399 1.00 53.44 71 ALA A O 1
ATOM 548 N N . GLU A 1 72 ? 10.179 -14.591 -17.165 1.00 47.84 72 GLU A N 1
ATOM 549 C CA . GLU A 1 72 ? 11.087 -15.256 -16.238 1.00 47.84 72 GLU A CA 1
ATOM 550 C C . GLU A 1 72 ? 12.462 -14.587 -16.188 1.00 47.84 72 GLU A C 1
ATOM 552 O O . GLU A 1 72 ? 13.125 -14.372 -17.205 1.00 47.84 72 GLU A O 1
ATOM 557 N N . GLY A 1 73 ? 12.899 -14.277 -14.972 1.00 52.84 73 GLY A N 1
ATOM 558 C CA . GLY A 1 73 ? 14.234 -13.774 -14.719 1.00 52.84 73 GLY A CA 1
ATOM 559 C C . GLY A 1 73 ? 14.276 -12.958 -13.444 1.00 52.84 73 GLY A C 1
ATOM 560 O O . GLY A 1 73 ? 13.708 -11.869 -13.363 1.00 52.84 73 GLY A O 1
ATOM 561 N N . ILE A 1 74 ? 15.029 -13.447 -12.460 1.00 53.34 74 ILE A N 1
ATOM 562 C CA . ILE A 1 74 ? 15.581 -12.592 -11.414 1.00 53.34 74 ILE A CA 1
ATOM 563 C C . ILE A 1 74 ? 16.491 -11.602 -12.146 1.00 53.34 74 ILE A C 1
ATOM 565 O O . ILE A 1 74 ? 17.671 -11.864 -12.372 1.00 53.34 74 ILE A O 1
ATOM 569 N N . SER A 1 75 ? 15.935 -10.469 -12.580 1.00 57.72 75 SER A N 1
ATOM 570 C CA . SER A 1 75 ? 16.734 -9.289 -12.874 1.00 57.72 75 SER A CA 1
ATOM 571 C C . SER A 1 75 ? 17.479 -9.022 -11.581 1.00 57.72 75 SER A C 1
ATOM 573 O O . SER A 1 75 ? 16.856 -8.684 -10.573 1.00 57.72 75 SER A O 1
ATOM 575 N N . ALA A 1 76 ? 18.779 -9.322 -11.577 1.00 60.91 76 ALA A N 1
ATOM 576 C CA . ALA A 1 76 ? 19.626 -9.098 -10.428 1.00 60.91 76 ALA A CA 1
ATOM 577 C C . ALA A 1 76 ? 19.363 -7.666 -9.968 1.00 60.91 76 ALA A C 1
ATOM 579 O O . ALA A 1 76 ? 19.669 -6.717 -10.691 1.00 60.91 76 ALA A O 1
ATOM 580 N N . LEU A 1 77 ? 18.755 -7.512 -8.788 1.00 61.25 77 LEU A N 1
ATOM 581 C CA . LEU A 1 77 ? 18.618 -6.217 -8.134 1.00 61.25 77 LEU A CA 1
ATOM 582 C C . LEU A 1 77 ? 19.994 -5.846 -7.583 1.00 61.25 77 LEU A C 1
ATOM 584 O O . LEU A 1 77 ? 20.228 -5.779 -6.381 1.00 61.25 77 LEU A O 1
ATOM 588 N N . ALA A 1 78 ? 20.945 -5.700 -8.497 1.00 65.06 78 ALA A N 1
ATOM 589 C CA . ALA A 1 78 ? 22.281 -5.259 -8.220 1.00 65.06 78 ALA A CA 1
ATOM 590 C C . ALA A 1 78 ? 22.260 -3.739 -8.307 1.00 65.06 78 ALA A C 1
ATOM 592 O O . ALA A 1 78 ? 21.996 -3.152 -9.357 1.00 65.06 78 ALA A O 1
ATOM 593 N N . CYS A 1 79 ? 22.557 -3.095 -7.184 1.00 65.88 79 CYS A N 1
ATOM 594 C CA . CYS A 1 79 ? 23.010 -1.720 -7.227 1.00 65.88 79 CYS A CA 1
ATOM 595 C C . CYS A 1 79 ? 24.295 -1.700 -8.080 1.00 65.88 79 CYS A C 1
ATOM 597 O O . CYS A 1 79 ? 25.214 -2.459 -7.764 1.00 65.88 79 CYS A O 1
ATOM 599 N N . PRO A 1 80 ? 24.422 -0.858 -9.124 1.00 67.25 80 PRO A N 1
ATOM 600 C CA . PRO A 1 80 ? 25.642 -0.768 -9.937 1.00 67.25 80 PRO A CA 1
ATOM 601 C C . PRO A 1 80 ? 26.826 -0.155 -9.165 1.00 67.25 80 PRO A C 1
ATOM 603 O O . PRO A 1 80 ? 27.837 0.234 -9.755 1.00 67.25 80 PRO A O 1
ATOM 606 N N . LEU A 1 81 ? 26.704 -0.035 -7.840 1.00 75.56 81 LEU A N 1
ATOM 607 C CA . LEU A 1 81 ? 27.726 0.492 -6.966 1.00 75.56 81 LEU A CA 1
ATOM 608 C C . LEU A 1 81 ? 28.932 -0.445 -6.975 1.00 75.56 81 LEU A C 1
ATOM 610 O O . LEU A 1 81 ? 28.893 -1.567 -6.472 1.00 75.56 81 LEU A O 1
ATOM 614 N N . LYS A 1 82 ? 30.038 0.061 -7.514 1.00 73.56 82 LYS A N 1
ATOM 615 C CA . LYS A 1 82 ? 31.352 -0.551 -7.353 1.00 73.56 82 LYS A CA 1
ATOM 616 C C . LYS A 1 82 ? 31.807 -0.318 -5.913 1.00 73.56 82 LYS A C 1
ATOM 618 O O . LYS A 1 82 ? 32.421 0.703 -5.617 1.00 73.56 82 LYS A O 1
ATOM 623 N N . LEU A 1 83 ? 31.463 -1.234 -5.012 1.00 72.25 83 LEU A N 1
ATOM 624 C CA . LEU A 1 83 ? 32.037 -1.252 -3.670 1.00 72.25 83 LEU A CA 1
ATOM 625 C C . LEU A 1 83 ? 33.528 -1.579 -3.794 1.00 72.25 83 LEU A C 1
ATOM 627 O O . LEU A 1 83 ? 33.895 -2.607 -4.364 1.00 72.25 83 LEU A O 1
ATOM 631 N N . ALA A 1 84 ? 34.390 -0.700 -3.288 1.00 75.69 84 ALA A N 1
ATOM 632 C CA . ALA A 1 84 ? 35.804 -1.013 -3.164 1.00 75.69 84 ALA A CA 1
ATOM 633 C C . ALA A 1 84 ? 35.968 -2.119 -2.111 1.00 75.69 84 ALA A C 1
ATOM 635 O O . ALA A 1 84 ? 35.509 -1.980 -0.977 1.00 75.69 84 ALA A O 1
ATOM 636 N N . CYS A 1 85 ? 36.613 -3.223 -2.485 1.00 53.31 85 CYS A N 1
ATOM 637 C CA . CYS A 1 85 ? 37.135 -4.176 -1.517 1.00 53.31 85 CYS A CA 1
ATOM 638 C C . CYS A 1 85 ? 38.408 -3.552 -0.945 1.00 53.31 85 CYS A C 1
ATOM 640 O O . CYS A 1 85 ? 39.458 -3.601 -1.581 1.00 53.31 85 CYS A O 1
ATOM 642 N N . GLU A 1 86 ? 38.308 -2.879 0.199 1.00 64.75 86 GLU A N 1
ATOM 643 C CA . GLU A 1 86 ? 39.514 -2.451 0.898 1.00 64.75 86 GLU A CA 1
ATOM 644 C C . GLU A 1 86 ? 40.165 -3.687 1.523 1.00 64.75 86 GLU A C 1
ATOM 646 O O . GLU A 1 86 ? 39.550 -4.405 2.315 1.00 64.75 86 GLU A O 1
ATOM 651 N N . GLU A 1 87 ? 41.389 -3.979 1.089 1.00 60.03 87 GLU A N 1
ATOM 652 C CA . GLU A 1 87 ? 42.145 -5.149 1.516 1.00 60.03 87 GLU A CA 1
ATOM 653 C C . GLU A 1 87 ? 42.284 -5.157 3.044 1.00 60.03 87 GLU A C 1
ATOM 655 O O . GLU A 1 87 ? 42.847 -4.242 3.653 1.00 60.03 87 GLU A O 1
ATOM 660 N N . ALA A 1 88 ? 41.761 -6.207 3.681 1.00 65.00 88 ALA A N 1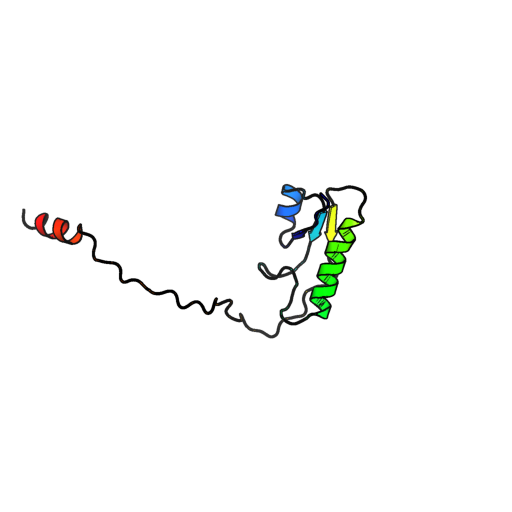
ATOM 661 C CA . ALA A 1 88 ? 41.866 -6.383 5.120 1.00 65.00 88 ALA A CA 1
ATOM 662 C C . ALA A 1 88 ? 43.346 -6.483 5.524 1.00 65.00 88 ALA A C 1
ATOM 664 O O . ALA A 1 88 ? 44.005 -7.501 5.292 1.00 65.00 88 ALA A O 1
ATOM 665 N N . LYS A 1 89 ? 43.875 -5.428 6.157 1.00 70.25 89 LYS A N 1
ATOM 666 C CA . LYS A 1 89 ? 45.232 -5.437 6.713 1.00 70.25 89 LYS A CA 1
ATOM 667 C C . LYS A 1 89 ? 45.345 -6.573 7.737 1.00 70.25 89 LYS A C 1
ATOM 669 O O . LYS A 1 89 ? 44.462 -6.711 8.590 1.00 70.25 89 LYS A O 1
ATOM 674 N N . PRO A 1 90 ? 46.408 -7.394 7.690 1.00 60.62 90 PRO A N 1
ATOM 675 C CA . PRO A 1 90 ? 46.567 -8.490 8.630 1.00 60.62 90 PRO A CA 1
ATOM 676 C C . PRO A 1 90 ? 46.642 -7.939 10.057 1.00 60.62 90 PRO A C 1
ATOM 678 O O . PRO A 1 90 ? 47.521 -7.152 10.400 1.00 60.62 90 PRO A O 1
ATOM 681 N N . VAL A 1 91 ? 45.695 -8.359 10.890 1.00 69.38 91 VAL A N 1
ATOM 682 C CA . VAL A 1 91 ? 45.647 -8.014 12.311 1.00 69.38 91 VAL A CA 1
ATOM 683 C C . VAL A 1 91 ? 46.759 -8.726 13.090 1.00 69.38 91 VAL A C 1
ATOM 685 O O . VAL A 1 91 ? 47.058 -9.903 12.870 1.00 69.38 91 VAL A O 1
ATOM 688 N N . MET A 1 92 ? 47.339 -7.985 14.037 1.00 63.59 92 MET A N 1
ATOM 689 C CA . MET A 1 92 ? 48.534 -8.272 14.850 1.00 63.59 92 MET A CA 1
ATOM 690 C C . MET A 1 92 ? 48.503 -9.549 15.716 1.00 63.59 92 MET A C 1
ATOM 692 O O . MET A 1 92 ? 49.425 -9.780 16.489 1.00 63.59 92 MET A O 1
ATOM 696 N N . TRP A 1 93 ? 47.489 -10.409 15.618 1.00 59.56 93 TRP A N 1
ATOM 697 C CA . TRP A 1 93 ? 47.449 -11.670 16.369 1.00 59.56 93 TRP A CA 1
ATOM 698 C C . TRP A 1 93 ? 48.159 -12.826 15.642 1.00 59.56 93 TRP A C 1
ATOM 700 O O . TRP A 1 93 ? 48.572 -13.790 16.286 1.00 59.56 93 TRP A O 1
ATOM 710 N N . LYS A 1 94 ? 48.397 -12.716 14.323 1.00 56.09 94 LYS A N 1
ATOM 711 C CA . LYS A 1 94 ? 49.175 -13.717 13.560 1.00 56.09 94 LYS A CA 1
ATOM 712 C C . LYS A 1 94 ? 50.650 -13.794 13.983 1.00 56.09 94 LYS A C 1
ATOM 714 O O . LYS A 1 94 ? 51.284 -14.825 13.778 1.00 56.09 94 LYS A O 1
ATOM 719 N N . SER A 1 95 ? 51.194 -12.745 14.601 1.00 56.22 95 SER A N 1
ATOM 720 C CA . SER A 1 95 ? 52.535 -12.755 15.206 1.00 56.22 95 SER A CA 1
ATOM 721 C C . SER A 1 95 ? 52.556 -13.385 16.605 1.00 56.22 95 SER A C 1
ATOM 723 O O . SER A 1 95 ? 53.578 -13.948 16.990 1.00 56.22 95 SER A O 1
ATOM 725 N N . TYR A 1 96 ? 51.435 -13.364 17.337 1.00 55.72 96 TYR A N 1
ATOM 726 C CA . TYR A 1 96 ? 51.329 -13.949 18.679 1.00 55.72 96 TYR A CA 1
ATOM 727 C C . TYR A 1 96 ? 51.286 -15.486 18.649 1.00 55.72 96 TYR A C 1
ATOM 729 O O . TYR A 1 96 ? 51.955 -16.141 19.444 1.00 55.72 96 TYR A O 1
ATOM 737 N N . VAL A 1 97 ? 50.595 -16.077 17.666 1.00 59.44 97 VAL A N 1
ATOM 738 C CA . VAL A 1 97 ? 50.497 -17.546 17.511 1.00 59.44 97 VAL A CA 1
ATOM 739 C C . VAL A 1 97 ? 51.860 -18.192 17.230 1.00 59.44 97 VAL A C 1
ATOM 741 O O . VAL A 1 97 ? 52.111 -19.315 17.658 1.00 59.44 97 VAL A O 1
ATOM 744 N N . LYS A 1 98 ? 52.786 -17.470 16.584 1.00 56.62 98 LYS A N 1
ATOM 745 C CA . LYS A 1 98 ? 54.118 -17.999 16.260 1.00 56.62 98 LYS A CA 1
ATOM 746 C C . LYS A 1 98 ? 55.018 -18.176 17.490 1.00 56.62 98 LYS A C 1
ATOM 748 O O . LYS A 1 98 ? 55.855 -19.063 17.487 1.00 56.62 98 LYS A O 1
ATOM 753 N N . HIS A 1 99 ? 54.825 -17.378 18.543 1.00 54.97 99 HIS A N 1
ATOM 754 C CA . HIS A 1 99 ? 55.625 -17.465 19.776 1.00 54.97 99 HIS A CA 1
ATOM 755 C C . HIS A 1 99 ? 55.090 -18.478 20.801 1.00 54.97 99 HIS A C 1
ATOM 757 O O . HIS A 1 99 ? 55.777 -18.765 21.778 1.00 54.97 99 HIS A O 1
ATOM 763 N N . SER A 1 100 ? 53.880 -19.018 20.611 1.00 56.03 100 SER A N 1
ATOM 764 C CA . SER A 1 100 ? 53.283 -19.987 21.544 1.00 56.03 100 SER A CA 1
ATOM 765 C C . SER A 1 100 ? 53.546 -21.449 21.170 1.00 56.03 100 SER A C 1
ATOM 767 O O . SER A 1 100 ? 53.166 -22.327 21.936 1.00 56.03 100 SER A O 1
ATOM 769 N N . ASN A 1 101 ? 54.164 -21.717 20.016 1.00 56.56 101 ASN A N 1
ATOM 770 C CA . ASN A 1 101 ? 54.446 -23.076 19.537 1.00 56.56 101 ASN A CA 1
ATOM 771 C C . ASN A 1 101 ? 55.944 -23.434 19.588 1.00 56.56 101 ASN A C 1
ATOM 773 O O . ASN A 1 101 ? 56.379 -24.375 18.933 1.00 56.56 101 ASN A O 1
ATOM 777 N N . GLU A 1 102 ? 56.731 -22.661 20.338 1.00 56.75 102 GLU A N 1
ATOM 778 C CA . GLU A 1 102 ? 58.174 -22.869 20.529 1.00 56.75 102 GLU A CA 1
ATOM 779 C C . GLU A 1 102 ? 58.539 -22.922 22.025 1.00 56.75 102 GLU A C 1
ATOM 781 O O . GLU A 1 102 ? 59.659 -22.606 22.425 1.00 56.75 102 GLU A O 1
ATOM 786 N N . ARG A 1 103 ? 57.570 -23.308 22.867 1.00 50.47 103 ARG A N 1
ATOM 787 C CA . ARG A 1 103 ? 57.780 -23.632 24.278 1.00 50.47 103 ARG A CA 1
ATOM 788 C C . ARG A 1 103 ? 57.090 -24.936 24.641 1.00 50.47 103 ARG A C 1
ATOM 790 O O . ARG A 1 103 ? 55.952 -25.129 24.163 1.00 50.47 103 ARG A O 1
#

Foldseek 3Di:
DQDFEEDADVVVCVVVLPFYYEYAVADPPCSQADPPPPVSSVLSVVVRVVRSVDPGDPYYHYDPDHHDPDDDDPPPPDDPDPDDPDDDDDDPCVVVVVVVVPD

Radius of gyration: 24.31 Å; chains: 1; bounding box: 72×37×42 Å